Protein AF-A0A7V6CQG8-F1 (afdb_monomer_lite)

Radius of gyration: 13.73 Å; chains: 1; bounding box: 30×22×35 Å

Secondary structure (DSSP, 8-state):
-HHHHHHHHHHTTSS-HHHHHHHHHHHHHHHHHHHHTTTS-HHHHHHHHHHSTHHHHHHHHHHHHHHT---

Foldseek 3Di:
DQLVVLVVCVVVVLDPPVLSVLSNVVVVVVVCCVVCVVPDDPVVVVVCVVPSCVSVVRSVVSNCVVVVHDD

Sequence (71 aa):
SYAECFEILHRHGIIEASLLDRLRAMARFRNLLIHRYCEVDDQRVIEICRNDLADLEAFAAAVATHFGLPP

Structure (mmCIF, N/CA/C/O backbone):
data_AF-A0A7V6CQG8-F1
#
_entry.id   AF-A0A7V6CQG8-F1
#
loop_
_atom_site.group_PDB
_atom_site.id
_atom_site.type_symbol
_atom_site.label_atom_id
_atom_site.label_alt_id
_atom_site.label_comp_id
_atom_site.label_asym_id
_atom_site.label_entity_id
_atom_site.label_seq_id
_atom_site.pdbx_PDB_ins_code
_atom_site.Cartn_x
_atom_site.Cartn_y
_atom_site.Cartn_z
_atom_site.occupancy
_atom_site.B_iso_or_equiv
_atom_site.auth_seq_id
_atom_site.auth_comp_id
_atom_site.auth_asym_id
_atom_site.auth_atom_id
_atom_site.pdbx_PDB_model_num
ATOM 1 N N . SER A 1 1 ? 11.769 -4.679 7.157 1.00 85.00 1 SER A N 1
ATOM 2 C CA . SER A 1 1 ? 11.535 -4.305 5.737 1.00 85.00 1 SER A CA 1
ATOM 3 C C . SER A 1 1 ? 10.180 -3.603 5.590 1.00 85.00 1 SER A C 1
ATOM 5 O O . SER A 1 1 ? 9.387 -3.686 6.517 1.00 85.00 1 SER A O 1
ATOM 7 N N . TYR A 1 2 ? 9.867 -2.928 4.468 1.00 89.31 2 TYR A N 1
ATOM 8 C CA . TYR A 1 2 ? 8.523 -2.331 4.280 1.00 89.31 2 TYR A CA 1
ATOM 9 C C . TYR A 1 2 ? 7.397 -3.374 4.400 1.00 89.31 2 TYR A C 1
ATOM 11 O O . TYR A 1 2 ? 6.371 -3.100 5.010 1.00 89.31 2 TYR A O 1
ATOM 19 N N . ALA A 1 3 ? 7.618 -4.592 3.894 1.00 91.06 3 ALA A N 1
ATOM 20 C CA . ALA A 1 3 ? 6.675 -5.701 4.034 1.00 91.06 3 ALA A CA 1
ATOM 21 C C . ALA A 1 3 ? 6.404 -6.061 5.509 1.00 91.06 3 ALA A C 1
ATOM 23 O O . ALA A 1 3 ? 5.247 -6.190 5.895 1.00 91.06 3 ALA A O 1
ATOM 24 N N . GLU A 1 4 ? 7.445 -6.153 6.344 1.00 93.81 4 GLU A N 1
ATOM 25 C CA . GLU A 1 4 ? 7.290 -6.391 7.792 1.00 93.81 4 GLU A CA 1
ATOM 26 C C . GLU A 1 4 ? 6.537 -5.256 8.498 1.00 93.81 4 GLU A C 1
ATOM 28 O O . GLU A 1 4 ? 5.757 -5.516 9.409 1.00 93.81 4 GLU A O 1
ATOM 33 N N . CYS A 1 5 ? 6.733 -3.997 8.085 1.00 94.69 5 CYS A N 1
ATOM 34 C CA . CYS A 1 5 ? 5.970 -2.881 8.647 1.00 94.69 5 CYS A CA 1
ATOM 35 C C . CYS A 1 5 ? 4.465 -3.070 8.413 1.00 94.69 5 CYS A C 1
ATOM 37 O O . CYS A 1 5 ? 3.679 -2.903 9.343 1.00 94.69 5 CYS A O 1
ATOM 39 N N . PHE A 1 6 ? 4.061 -3.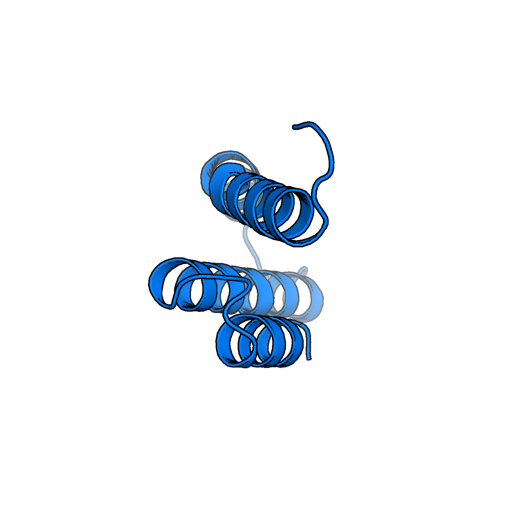481 7.208 1.00 94.94 6 PHE A N 1
ATOM 40 C CA . PHE A 1 6 ? 2.658 -3.780 6.920 1.00 94.94 6 PHE A CA 1
ATOM 41 C C . PHE A 1 6 ? 2.144 -4.988 7.717 1.00 94.94 6 PHE A C 1
ATOM 43 O O . PHE A 1 6 ? 1.018 -4.955 8.210 1.00 94.94 6 PHE A O 1
ATOM 50 N N . GLU A 1 7 ? 2.963 -6.021 7.932 1.00 95.56 7 GLU A N 1
ATOM 51 C CA . GLU A 1 7 ? 2.586 -7.164 8.780 1.00 95.56 7 GLU A CA 1
ATOM 52 C C . GLU A 1 7 ? 2.308 -6.747 10.232 1.00 95.56 7 GLU A C 1
ATOM 54 O O . GLU A 1 7 ? 1.367 -7.246 10.853 1.00 95.56 7 GLU A O 1
ATOM 59 N N . ILE A 1 8 ? 3.097 -5.814 10.773 1.00 96.56 8 ILE A N 1
ATOM 60 C CA . ILE A 1 8 ? 2.869 -5.247 12.109 1.00 96.56 8 ILE A CA 1
ATOM 61 C C . ILE A 1 8 ? 1.534 -4.497 12.143 1.00 96.56 8 ILE A C 1
ATOM 63 O O . ILE A 1 8 ? 0.731 -4.722 13.046 1.00 96.56 8 ILE A O 1
ATOM 67 N N . LEU A 1 9 ? 1.260 -3.654 11.145 1.00 95.31 9 LEU A N 1
ATOM 68 C CA . LEU A 1 9 ? 0.008 -2.895 11.063 1.00 95.31 9 LEU A CA 1
ATOM 69 C C . LEU A 1 9 ? -1.221 -3.811 11.003 1.00 95.31 9 LEU A C 1
ATOM 71 O O . LEU A 1 9 ? -2.203 -3.569 11.705 1.00 95.31 9 LEU A O 1
ATOM 75 N N . HIS A 1 10 ? -1.153 -4.893 10.226 1.00 96.88 10 HIS A N 1
ATOM 76 C CA . HIS A 1 10 ? -2.225 -5.887 10.171 1.00 96.88 10 HIS A CA 1
ATOM 77 C C . HIS A 1 10 ? -2.430 -6.583 11.521 1.00 96.88 10 HIS A C 1
ATOM 79 O O . HIS A 1 10 ? -3.559 -6.729 11.981 1.00 96.88 10 HIS A O 1
ATOM 85 N N . ARG A 1 11 ? -1.339 -6.954 12.205 1.00 97.06 11 ARG A N 1
ATOM 86 C CA . ARG A 1 11 ? -1.397 -7.586 13.534 1.00 97.06 11 ARG A CA 1
ATOM 87 C C . ARG A 1 11 ? -2.075 -6.700 14.581 1.00 97.06 11 ARG A C 1
ATOM 89 O O . ARG A 1 11 ? -2.687 -7.220 15.508 1.00 97.06 11 ARG A O 1
ATOM 96 N N . HIS A 1 12 ? -1.972 -5.383 14.428 1.00 95.81 12 HIS A N 1
ATOM 97 C CA . HIS A 1 12 ? -2.658 -4.403 15.269 1.00 95.81 12 HIS A CA 1
ATOM 98 C C . HIS A 1 12 ? -4.079 -4.057 14.789 1.00 95.81 12 HIS A C 1
ATOM 100 O O . HIS A 1 12 ? -4.717 -3.189 15.378 1.00 95.81 12 HIS A O 1
ATOM 106 N N . GLY A 1 13 ? -4.588 -4.721 13.746 1.00 94.81 13 GLY A N 1
ATOM 107 C CA . GLY A 1 13 ? -5.932 -4.497 13.209 1.00 94.81 13 GLY A CA 1
ATOM 108 C C . GLY A 1 13 ? -6.094 -3.173 12.460 1.00 94.81 13 GLY A C 1
ATOM 109 O O . GLY A 1 13 ? -7.216 -2.722 12.267 1.00 94.81 13 GLY A O 1
ATOM 110 N N . ILE A 1 14 ? -4.991 -2.530 12.061 1.00 95.75 14 ILE A N 1
ATOM 111 C CA . ILE A 1 14 ? -5.019 -1.232 11.367 1.00 95.75 14 ILE A CA 1
ATOM 112 C C . ILE A 1 14 ? -5.347 -1.422 9.886 1.00 95.75 14 ILE A C 1
ATOM 114 O O . ILE A 1 14 ? -6.022 -0.591 9.291 1.00 95.75 14 ILE A O 1
ATOM 118 N N . ILE A 1 15 ? -4.872 -2.517 9.287 1.00 96.38 15 ILE A N 1
ATOM 119 C CA . ILE A 1 15 ? -5.143 -2.863 7.890 1.00 96.38 15 ILE A CA 1
ATOM 120 C C . ILE A 1 15 ? -5.666 -4.293 7.774 1.00 96.38 15 ILE A C 1
ATOM 122 O O . ILE A 1 15 ? -5.246 -5.187 8.511 1.00 96.38 15 ILE A O 1
ATOM 126 N N . GLU A 1 16 ? -6.550 -4.516 6.809 1.00 95.62 16 GLU A N 1
ATOM 127 C CA . GLU A 1 16 ? -7.107 -5.832 6.490 1.00 95.62 16 GLU A CA 1
ATOM 128 C C . GLU A 1 16 ? -6.080 -6.747 5.805 1.00 95.62 16 GLU A C 1
ATOM 130 O O . GLU A 1 16 ? -5.172 -6.281 5.110 1.00 95.62 16 GLU A O 1
ATOM 135 N N . ALA A 1 17 ? -6.260 -8.065 5.933 1.00 9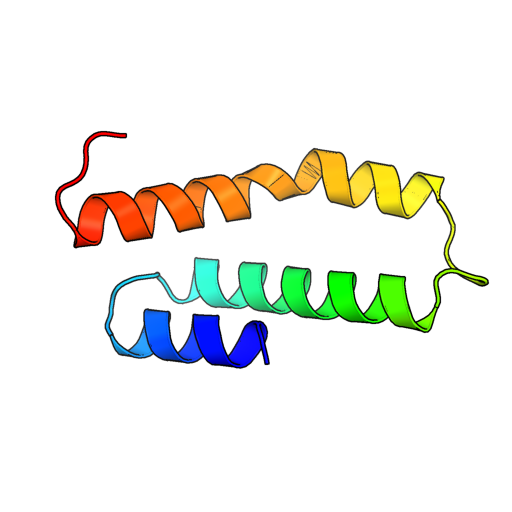5.56 17 ALA A N 1
ATOM 136 C CA . ALA A 1 17 ? -5.343 -9.059 5.358 1.00 95.56 17 ALA A CA 1
ATOM 137 C C . ALA A 1 17 ? -5.197 -8.916 3.830 1.00 95.56 17 ALA A C 1
ATOM 139 O O . ALA A 1 17 ? -4.100 -9.019 3.286 1.00 95.56 17 ALA A O 1
ATOM 140 N N . SER A 1 18 ? -6.292 -8.592 3.135 1.00 94.81 18 SER A N 1
ATOM 141 C CA . SER A 1 18 ? -6.255 -8.387 1.684 1.00 94.81 18 SER A CA 1
ATOM 142 C C . SER A 1 18 ? -5.407 -7.174 1.279 1.00 94.81 18 SER A C 1
ATOM 144 O O . SER A 1 18 ? -4.742 -7.212 0.245 1.00 94.81 18 SER A O 1
ATOM 146 N N . LEU A 1 19 ? -5.408 -6.108 2.089 1.00 94.19 19 LEU A N 1
ATOM 147 C CA . LEU A 1 19 ? -4.591 -4.916 1.864 1.00 94.19 19 LEU A CA 1
ATOM 148 C C . LEU A 1 19 ? -3.121 -5.193 2.203 1.00 94.19 19 LEU A C 1
ATOM 150 O O . LEU A 1 19 ? -2.237 -4.774 1.460 1.00 94.19 19 LEU A O 1
ATOM 154 N N . LEU A 1 20 ? -2.854 -5.965 3.262 1.00 95.56 20 LEU A N 1
ATOM 155 C CA . LEU A 1 20 ? -1.508 -6.439 3.589 1.00 95.56 20 LEU A CA 1
ATOM 156 C C . LEU A 1 20 ? -0.854 -7.157 2.399 1.00 95.56 20 LEU A C 1
ATOM 158 O O . LEU A 1 20 ? 0.276 -6.827 2.036 1.00 95.56 20 LEU A O 1
ATOM 162 N N . ASP A 1 21 ? -1.545 -8.119 1.787 1.00 94.38 21 ASP A N 1
ATOM 163 C CA . ASP A 1 21 ? -0.979 -8.914 0.692 1.00 94.38 21 ASP A CA 1
ATOM 164 C C . ASP A 1 21 ? -0.599 -8.051 -0.518 1.00 94.38 21 ASP A C 1
ATOM 166 O O . ASP A 1 21 ? 0.487 -8.214 -1.089 1.00 94.38 21 ASP A O 1
ATOM 170 N N . ARG A 1 22 ? -1.442 -7.068 -0.856 1.00 92.38 22 ARG A N 1
ATOM 171 C CA . ARG A 1 22 ? -1.173 -6.117 -1.943 1.00 92.38 22 ARG A CA 1
ATOM 172 C C . ARG A 1 22 ? 0.000 -5.187 -1.619 1.00 92.38 22 ARG A C 1
ATOM 174 O O . ARG A 1 22 ? 0.937 -5.074 -2.413 1.00 92.38 22 ARG A O 1
ATOM 181 N N . LEU A 1 23 ? 0.050 -4.631 -0.407 1.00 92.19 23 LEU A N 1
ATOM 182 C CA . LEU A 1 23 ? 1.159 -3.778 0.041 1.00 92.19 23 LEU A CA 1
ATOM 183 C C . LEU A 1 23 ? 2.501 -4.533 0.115 1.00 92.19 23 LEU A C 1
ATOM 185 O O . LEU A 1 23 ? 3.556 -3.969 -0.193 1.00 92.19 23 LEU A O 1
ATOM 189 N N . ARG A 1 24 ? 2.491 -5.829 0.458 1.00 92.88 24 ARG A N 1
ATOM 190 C CA . ARG A 1 24 ? 3.692 -6.687 0.404 1.00 92.88 24 ARG A CA 1
ATOM 191 C C . ARG A 1 24 ? 4.172 -6.900 -1.028 1.00 92.88 24 ARG A C 1
ATOM 193 O O . ARG A 1 24 ? 5.382 -6.848 -1.271 1.00 92.88 24 ARG A O 1
ATOM 200 N N . ALA A 1 25 ? 3.259 -7.126 -1.973 1.00 89.19 25 ALA A N 1
ATOM 201 C CA . ALA A 1 25 ? 3.601 -7.240 -3.389 1.00 89.19 25 ALA A CA 1
ATOM 202 C C . ALA A 1 25 ? 4.230 -5.939 -3.915 1.00 89.19 25 ALA A C 1
ATOM 204 O O . ALA A 1 25 ? 5.305 -5.985 -4.519 1.00 89.19 25 ALA A O 1
ATOM 205 N N . MET A 1 26 ? 3.644 -4.788 -3.574 1.00 88.50 26 MET A N 1
ATOM 206 C CA . MET A 1 26 ? 4.179 -3.465 -3.910 1.00 88.50 26 MET A CA 1
ATOM 207 C C . MET A 1 26 ? 5.575 -3.232 -3.305 1.00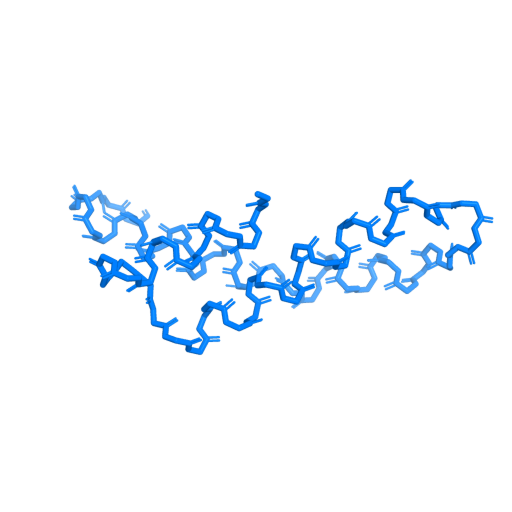 88.50 26 MET A C 1
ATOM 209 O O . MET A 1 26 ? 6.503 -2.820 -4.003 1.00 88.50 26 MET A O 1
ATOM 213 N N . ALA A 1 27 ? 5.781 -3.558 -2.024 1.00 88.94 27 ALA A N 1
ATOM 214 C CA . ALA A 1 27 ? 7.085 -3.425 -1.369 1.00 88.94 27 ALA A CA 1
ATOM 215 C C . ALA A 1 27 ? 8.173 -4.280 -2.046 1.00 88.94 27 ALA A C 1
ATOM 217 O O . ALA A 1 27 ? 9.319 -3.843 -2.197 1.00 88.94 27 ALA A O 1
ATOM 218 N N . ARG A 1 28 ? 7.820 -5.494 -2.487 1.00 85.81 28 ARG A N 1
ATOM 219 C CA . ARG A 1 28 ? 8.721 -6.367 -3.254 1.00 85.81 28 ARG A CA 1
ATOM 220 C C . ARG A 1 28 ? 9.017 -5.807 -4.640 1.00 85.81 28 ARG A C 1
ATOM 222 O O . ARG A 1 28 ? 10.173 -5.848 -5.054 1.00 85.81 28 ARG A O 1
ATOM 229 N N . PHE A 1 29 ? 8.012 -5.268 -5.325 1.00 83.38 29 PHE A N 1
ATOM 230 C CA . PHE A 1 29 ? 8.186 -4.616 -6.620 1.00 83.38 29 PHE A CA 1
ATOM 231 C C . PHE A 1 29 ? 9.159 -3.434 -6.518 1.00 83.38 29 PHE A C 1
ATOM 233 O O . PHE A 1 29 ? 10.144 -3.387 -7.248 1.00 83.38 29 PHE A O 1
ATOM 240 N N . ARG A 1 30 ? 8.991 -2.561 -5.518 1.00 81.94 30 ARG A N 1
ATOM 241 C CA . ARG A 1 30 ? 9.924 -1.458 -5.233 1.00 81.94 30 ARG A CA 1
ATOM 242 C C . ARG A 1 30 ? 11.364 -1.937 -5.017 1.00 81.94 30 ARG A C 1
ATOM 244 O O . ARG A 1 30 ? 12.300 -1.297 -5.489 1.00 81.94 30 ARG A O 1
ATOM 251 N N . ASN A 1 31 ? 11.557 -3.061 -4.327 1.00 81.44 31 ASN A N 1
ATOM 252 C CA . ASN A 1 31 ? 12.892 -3.640 -4.147 1.00 81.44 31 ASN A CA 1
ATOM 253 C C . ASN A 1 31 ? 13.460 -4.197 -5.462 1.00 81.44 31 ASN A C 1
ATOM 255 O O . ASN A 1 31 ? 14.644 -4.016 -5.734 1.00 81.44 31 ASN A O 1
ATOM 259 N N . LEU A 1 32 ? 12.627 -4.832 -6.292 1.00 79.88 32 LEU A N 1
ATOM 260 C CA . LEU A 1 32 ? 13.026 -5.312 -7.616 1.00 79.88 32 LEU A CA 1
ATOM 261 C C . LEU A 1 32 ? 13.498 -4.160 -8.509 1.00 79.88 32 LEU A C 1
ATOM 263 O O . LEU A 1 32 ? 14.546 -4.293 -9.132 1.00 79.88 32 LEU A O 1
ATOM 267 N N . LEU A 1 33 ? 12.775 -3.035 -8.516 1.00 77.38 33 LEU A N 1
ATOM 268 C CA . LEU A 1 33 ? 13.152 -1.843 -9.279 1.00 77.38 33 LEU A CA 1
ATOM 269 C C . LEU A 1 33 ? 14.535 -1.343 -8.880 1.00 77.38 33 LEU A C 1
ATOM 271 O O . LEU A 1 33 ? 15.415 -1.243 -9.722 1.00 77.38 33 LEU A O 1
ATOM 275 N N . ILE A 1 34 ? 14.763 -1.093 -7.590 1.00 75.62 34 ILE A N 1
ATOM 276 C CA . ILE A 1 34 ? 16.040 -0.548 -7.102 1.00 75.62 34 ILE A CA 1
ATOM 277 C C . ILE A 1 34 ? 17.216 -1.467 -7.448 1.00 75.62 34 ILE A C 1
ATOM 279 O O . ILE A 1 34 ? 18.280 -0.987 -7.826 1.00 75.62 34 ILE A O 1
ATOM 283 N N . HIS A 1 35 ? 17.032 -2.784 -7.329 1.00 76.00 35 HIS A N 1
ATOM 284 C CA . HIS A 1 35 ? 18.107 -3.747 -7.569 1.00 76.00 35 HIS A CA 1
ATOM 285 C C . HIS A 1 35 ? 18.302 -4.121 -9.042 1.00 76.00 35 HIS A C 1
ATOM 287 O O . HIS A 1 35 ? 19.378 -4.598 -9.390 1.00 76.00 35 HIS A O 1
ATOM 293 N N . ARG A 1 36 ? 17.292 -3.933 -9.900 1.00 69.75 36 ARG A N 1
ATOM 294 C CA . ARG A 1 36 ? 17.335 -4.310 -11.323 1.00 69.75 36 ARG A CA 1
ATOM 295 C C . ARG A 1 36 ? 17.063 -3.146 -12.270 1.00 69.75 36 ARG A C 1
ATOM 297 O O . ARG A 1 36 ? 16.736 -3.381 -13.423 1.00 69.75 36 ARG A O 1
ATOM 304 N N . TYR A 1 37 ? 17.228 -1.904 -11.822 1.00 62.53 37 TYR A N 1
ATOM 305 C CA . TYR A 1 37 ? 16.912 -0.706 -12.612 1.00 62.53 37 TYR A CA 1
ATOM 306 C C . TYR A 1 37 ? 17.615 -0.680 -13.986 1.00 62.53 37 TYR A C 1
ATOM 308 O O . TYR A 1 37 ? 17.099 -0.091 -14.922 1.00 62.53 37 TYR A O 1
ATOM 316 N N . CYS A 1 38 ? 18.758 -1.362 -14.134 1.00 62.38 38 CYS A N 1
ATOM 317 C CA . CYS A 1 38 ? 19.476 -1.486 -15.408 1.00 62.38 38 CYS A CA 1
ATOM 318 C C . CYS A 1 38 ? 18.894 -2.533 -16.384 1.00 62.38 38 CYS A C 1
ATOM 320 O O . CYS A 1 38 ? 19.273 -2.539 -17.550 1.00 62.38 38 CYS A O 1
ATOM 322 N N . GLU A 1 39 ? 18.025 -3.436 -15.923 1.00 68.06 39 GLU A N 1
ATOM 323 C CA . GLU A 1 39 ? 17.455 -4.553 -16.701 1.00 68.06 39 GLU A CA 1
ATOM 324 C C . GLU A 1 39 ? 15.926 -4.473 -16.849 1.00 68.06 39 GLU A C 1
ATOM 326 O O . GLU A 1 39 ? 15.333 -5.268 -17.580 1.00 68.06 39 GLU A O 1
ATOM 331 N N . VAL A 1 40 ? 15.264 -3.568 -16.123 1.00 68.94 40 VAL A N 1
ATOM 332 C CA . VAL A 1 40 ? 13.801 -3.480 -16.085 1.00 68.94 40 VAL A CA 1
ATOM 333 C C . VAL A 1 40 ? 13.297 -2.512 -17.158 1.00 68.94 40 VAL A C 1
ATOM 335 O O . VAL A 1 40 ? 13.820 -1.417 -17.316 1.00 68.94 40 VAL A O 1
ATOM 338 N N . ASP A 1 41 ? 12.254 -2.926 -17.878 1.00 74.25 41 ASP A N 1
ATOM 339 C CA . ASP A 1 41 ? 11.554 -2.118 -18.879 1.00 74.25 41 ASP A CA 1
ATOM 340 C C . ASP A 1 41 ? 10.778 -0.962 -18.222 1.00 74.25 41 ASP A C 1
ATOM 342 O O . ASP A 1 41 ? 9.748 -1.177 -17.572 1.00 74.25 41 ASP A O 1
ATOM 346 N N . ASP A 1 42 ? 11.261 0.266 -18.423 1.00 72.19 42 ASP A N 1
ATOM 347 C CA . 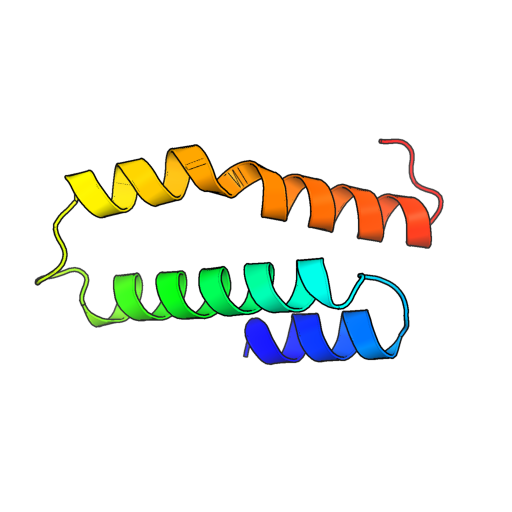ASP A 1 42 ? 10.676 1.506 -17.906 1.00 72.19 42 ASP A CA 1
ATOM 348 C C . ASP A 1 42 ? 9.178 1.654 -18.217 1.00 72.19 42 ASP A C 1
ATOM 350 O O . ASP A 1 42 ? 8.426 2.167 -17.382 1.00 72.19 42 ASP A O 1
ATOM 354 N N . GLN A 1 43 ? 8.705 1.185 -19.381 1.00 76.25 43 GLN A N 1
ATOM 355 C CA . GLN A 1 43 ? 7.282 1.273 -19.730 1.00 76.25 43 GLN A CA 1
ATOM 356 C C . GLN A 1 43 ? 6.436 0.430 -18.781 1.00 76.25 43 GLN A C 1
ATOM 358 O O . GLN A 1 43 ? 5.399 0.888 -18.291 1.00 76.25 43 GLN A O 1
ATOM 363 N N . ARG A 1 44 ? 6.911 -0.776 -18.455 1.00 74.62 44 ARG A N 1
ATOM 364 C CA . ARG A 1 44 ? 6.215 -1.675 -17.535 1.00 74.62 44 ARG A CA 1
ATOM 365 C C . ARG A 1 44 ? 6.221 -1.143 -16.105 1.00 74.62 44 ARG A C 1
ATOM 367 O O . ARG A 1 44 ? 5.240 -1.314 -15.383 1.00 74.62 44 ARG A O 1
ATOM 374 N N . VAL A 1 45 ? 7.297 -0.467 -15.702 1.00 77.75 45 VAL A N 1
ATOM 375 C CA . VAL A 1 45 ? 7.374 0.204 -14.395 1.00 77.75 45 VAL A CA 1
ATOM 376 C C . VAL A 1 45 ? 6.368 1.339 -14.301 1.00 77.75 45 VAL A C 1
ATOM 378 O O . VAL A 1 45 ? 5.634 1.424 -13.319 1.00 77.75 45 VAL A O 1
ATOM 381 N N . ILE A 1 46 ? 6.308 2.190 -15.326 1.00 74.38 46 ILE A N 1
ATOM 382 C CA . ILE A 1 46 ? 5.387 3.328 -15.374 1.00 74.38 46 ILE A CA 1
ATOM 383 C C . ILE A 1 46 ? 3.927 2.859 -15.353 1.00 74.38 46 ILE A C 1
ATOM 385 O O . ILE A 1 46 ? 3.114 3.485 -14.675 1.00 74.38 46 ILE A O 1
ATOM 389 N N . GLU A 1 47 ? 3.584 1.764 -16.040 1.00 75.88 47 GLU A N 1
ATOM 390 C CA . GLU A 1 47 ? 2.239 1.173 -15.973 1.00 75.88 47 GLU A CA 1
ATOM 391 C C . GLU A 1 47 ? 1.859 0.738 -14.556 1.00 75.88 47 GLU A C 1
ATOM 393 O O . GLU A 1 47 ? 0.788 1.100 -14.072 1.00 75.88 47 GLU A O 1
ATOM 398 N N . ILE A 1 48 ? 2.733 -0.008 -13.875 1.00 73.81 48 ILE A N 1
ATOM 399 C CA . ILE A 1 48 ? 2.474 -0.496 -12.511 1.00 73.81 48 ILE A CA 1
ATOM 400 C C . ILE A 1 48 ? 2.359 0.689 -11.543 1.00 73.81 48 ILE A C 1
ATOM 402 O O . ILE A 1 48 ? 1.393 0.794 -10.790 1.00 73.81 48 ILE A O 1
ATOM 406 N N . CYS A 1 49 ? 3.286 1.648 -11.626 1.00 74.06 49 CYS A N 1
ATOM 407 C CA . CYS A 1 49 ? 3.262 2.858 -10.803 1.00 74.06 49 CYS A CA 1
ATOM 408 C C . CYS A 1 49 ? 2.019 3.731 -11.027 1.00 74.06 49 CYS A C 1
ATOM 410 O O . CYS A 1 49 ? 1.660 4.487 -10.131 1.00 74.06 49 CYS A O 1
ATOM 412 N N . ARG A 1 50 ? 1.383 3.677 -12.203 1.00 71.19 50 ARG A N 1
ATOM 413 C CA . ARG A 1 50 ? 0.160 4.445 -12.493 1.00 71.19 50 ARG A CA 1
ATOM 414 C C . ARG A 1 50 ? -1.120 3.720 -12.094 1.00 71.19 50 ARG A C 1
ATOM 416 O O . ARG A 1 50 ? -2.091 4.394 -11.772 1.00 71.19 50 ARG A O 1
ATOM 423 N N . ASN A 1 51 ? -1.127 2.390 -12.122 1.00 68.94 51 ASN A N 1
ATOM 424 C CA . ASN A 1 51 ? -2.352 1.609 -11.954 1.00 68.94 51 ASN A CA 1
ATOM 425 C C . ASN A 1 51 ? -2.561 1.068 -10.531 1.00 68.94 51 ASN A C 1
ATOM 427 O O . ASN A 1 51 ? -3.703 0.826 -10.158 1.00 68.94 51 ASN A O 1
ATOM 431 N N . ASP A 1 52 ? -1.508 0.953 -9.716 1.00 70.81 52 ASP A N 1
ATOM 432 C CA . ASP A 1 52 ? -1.595 0.368 -8.364 1.00 70.81 52 ASP A CA 1
ATOM 433 C C . ASP A 1 52 ? -1.524 1.412 -7.226 1.00 70.81 52 ASP A C 1
ATOM 435 O O . ASP A 1 52 ? -1.251 1.085 -6.070 1.00 70.81 52 ASP A O 1
ATOM 439 N N . LEU A 1 53 ? -1.785 2.695 -7.515 1.00 81.12 53 LEU A N 1
ATOM 440 C CA . LEU A 1 53 ? -1.791 3.752 -6.486 1.00 81.12 53 LEU A CA 1
ATOM 441 C C . LEU A 1 53 ? -2.955 3.623 -5.493 1.00 81.12 53 LEU A C 1
ATOM 443 O O . LEU A 1 53 ? -2.838 4.075 -4.354 1.00 81.12 53 LEU A O 1
ATOM 447 N N . ALA A 1 54 ? -4.043 2.959 -5.888 1.00 86.31 54 ALA A N 1
ATOM 448 C CA . ALA A 1 54 ? -5.222 2.761 -5.047 1.00 86.31 54 ALA A CA 1
ATOM 449 C C . ALA A 1 54 ? -4.906 2.014 -3.737 1.00 86.31 54 ALA A C 1
ATOM 451 O O . ALA A 1 54 ? -5.547 2.249 -2.714 1.00 86.31 54 ALA A O 1
ATOM 452 N N . ASP A 1 55 ? -3.891 1.145 -3.729 1.00 88.25 55 ASP A N 1
ATOM 453 C CA . ASP A 1 55 ? -3.474 0.446 -2.511 1.00 88.25 55 ASP A CA 1
ATOM 454 C C . ASP A 1 55 ? -2.797 1.379 -1.502 1.00 88.25 55 ASP A C 1
ATOM 456 O O . ASP A 1 55 ? -2.962 1.211 -0.291 1.00 88.25 55 ASP A O 1
ATOM 460 N N . LEU A 1 56 ? -2.078 2.398 -1.983 1.00 88.38 56 LEU A N 1
ATOM 461 C CA . LEU A 1 56 ? -1.496 3.434 -1.129 1.00 88.38 56 LEU A CA 1
ATOM 462 C C . LEU A 1 56 ? -2.575 4.361 -0.564 1.00 88.38 56 LEU A C 1
ATOM 464 O O . LEU A 1 56 ? -2.495 4.739 0.605 1.00 88.38 56 LEU A O 1
ATOM 468 N N . GLU A 1 57 ? -3.597 4.683 -1.356 1.00 91.50 57 GLU A N 1
ATOM 469 C CA . GLU A 1 57 ? -4.763 5.441 -0.890 1.00 91.50 57 GLU A CA 1
ATOM 470 C C . GLU A 1 57 ? -5.538 4.659 0.176 1.00 91.50 57 GLU A C 1
ATOM 472 O O . GLU A 1 57 ? -5.833 5.192 1.246 1.00 91.50 57 GLU A O 1
ATOM 477 N N . ALA A 1 58 ? -5.793 3.368 -0.059 1.00 92.25 58 ALA A N 1
ATOM 478 C CA . ALA A 1 58 ? -6.442 2.490 0.911 1.00 92.25 58 ALA A CA 1
ATOM 479 C C . ALA A 1 58 ? -5.629 2.368 2.209 1.00 92.25 58 ALA A C 1
ATOM 481 O O . ALA A 1 58 ? -6.193 2.381 3.304 1.00 92.25 58 ALA A O 1
ATOM 482 N N . PHE A 1 59 ? -4.300 2.293 2.100 1.00 93.12 59 PHE A N 1
ATOM 483 C CA . PHE A 1 59 ? -3.408 2.326 3.254 1.00 93.12 59 PHE A CA 1
ATOM 484 C C . PHE A 1 59 ? -3.516 3.645 4.031 1.00 93.12 59 PHE A C 1
ATOM 486 O O . PHE A 1 59 ? -3.696 3.619 5.250 1.00 93.12 59 PHE A O 1
ATOM 493 N N . ALA A 1 60 ? -3.447 4.788 3.344 1.00 93.31 60 ALA A N 1
ATOM 494 C CA . ALA A 1 60 ? -3.561 6.102 3.971 1.00 93.31 60 ALA A CA 1
ATOM 495 C C . ALA A 1 60 ? -4.916 6.280 4.673 1.00 93.31 60 ALA A C 1
ATOM 497 O O . ALA A 1 60 ? -4.953 6.710 5.826 1.00 93.31 60 ALA A O 1
ATOM 498 N N . ALA A 1 61 ? -6.009 5.869 4.028 1.00 93.38 61 ALA A N 1
ATOM 499 C CA . ALA A 1 61 ? -7.353 5.916 4.595 1.00 93.38 61 ALA A CA 1
ATOM 500 C C . ALA A 1 61 ? -7.494 5.025 5.838 1.00 93.38 61 ALA A C 1
ATOM 502 O O . ALA A 1 61 ? -8.094 5.440 6.832 1.00 93.38 61 ALA A O 1
ATOM 503 N N . ALA A 1 62 ? -6.914 3.821 5.819 1.00 92.94 62 ALA A N 1
ATOM 504 C CA . ALA A 1 62 ? -6.926 2.912 6.963 1.00 92.94 62 ALA A CA 1
ATOM 505 C C . ALA A 1 62 ? -6.182 3.507 8.172 1.00 92.94 62 ALA A C 1
ATOM 507 O O . ALA A 1 62 ? -6.686 3.486 9.296 1.00 92.94 62 ALA A O 1
ATOM 508 N N . VAL A 1 63 ? -5.018 4.119 7.932 1.00 93.31 63 VAL A N 1
ATOM 509 C CA . VAL A 1 63 ? -4.249 4.817 8.971 1.00 93.31 63 VAL A CA 1
ATOM 510 C C . VAL A 1 63 ? -5.005 6.042 9.490 1.00 93.31 63 VAL A C 1
ATOM 512 O O . VAL A 1 63 ? -5.132 6.201 10.703 1.00 93.31 63 VAL A O 1
ATOM 515 N N . ALA A 1 64 ? -5.548 6.882 8.606 1.00 93.00 64 ALA A N 1
ATOM 516 C CA . ALA A 1 64 ? -6.326 8.059 8.991 1.00 93.00 64 ALA A CA 1
ATOM 517 C C . ALA A 1 64 ? -7.531 7.675 9.861 1.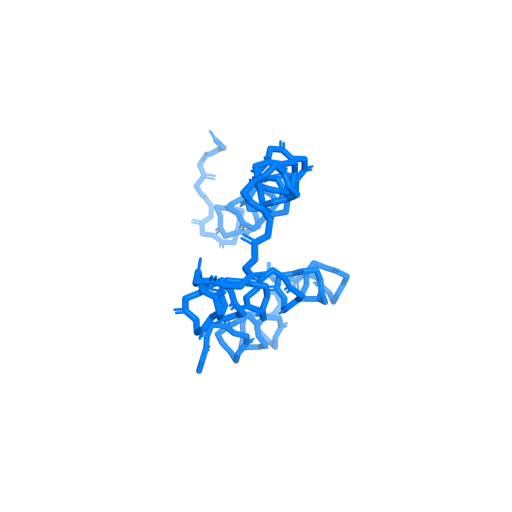00 93.00 64 ALA A C 1
ATOM 519 O O . ALA A 1 64 ? -7.720 8.238 10.939 1.00 93.00 64 ALA A O 1
ATOM 520 N N . THR A 1 65 ? -8.271 6.643 9.450 1.00 92.44 65 THR A N 1
ATOM 521 C CA . THR A 1 65 ? -9.414 6.100 10.197 1.00 92.44 65 THR A CA 1
ATOM 522 C C . THR A 1 65 ? -8.997 5.615 11.583 1.00 92.44 65 THR A C 1
ATOM 524 O O . THR A 1 65 ? -9.656 5.942 12.569 1.00 92.44 65 THR A O 1
ATOM 527 N N . HIS A 1 66 ? -7.884 4.883 11.687 1.00 92.12 66 HIS A N 1
ATOM 528 C CA . HIS A 1 66 ? -7.386 4.380 12.968 1.00 92.12 66 HIS A CA 1
ATOM 529 C C . HIS A 1 66 ? -7.045 5.503 13.962 1.00 92.12 66 HIS A C 1
ATOM 531 O O . HIS A 1 66 ? -7.287 5.359 15.159 1.00 92.12 66 HIS A O 1
ATOM 537 N N . PHE A 1 67 ? -6.520 6.632 13.476 1.00 91.81 67 PHE A N 1
ATOM 538 C CA . PHE A 1 67 ? -6.168 7.790 14.307 1.00 91.81 67 PHE A CA 1
ATOM 539 C C . PHE A 1 67 ? -7.277 8.851 14.418 1.00 91.81 67 PHE A C 1
ATOM 541 O O . PHE A 1 67 ? -7.067 9.877 15.063 1.00 91.81 67 PHE A O 1
ATOM 548 N N . GLY A 1 68 ? -8.452 8.626 13.819 1.00 90.06 68 GLY A N 1
ATOM 549 C CA . GLY A 1 68 ? -9.562 9.586 13.830 1.00 90.06 68 GLY A CA 1
ATOM 550 C C . GLY A 1 68 ? -9.280 10.874 13.047 1.00 90.06 68 GLY A C 1
ATOM 551 O O . GLY A 1 68 ? -9.825 11.927 13.379 1.00 90.06 68 GLY A O 1
ATOM 552 N N . LEU A 1 69 ? -8.409 10.809 12.038 1.00 84.88 69 LEU A N 1
ATOM 553 C CA . LEU A 1 69 ? -8.090 11.931 11.157 1.00 84.88 69 LEU A CA 1
ATOM 554 C C . LEU A 1 69 ? -9.134 12.044 10.031 1.00 84.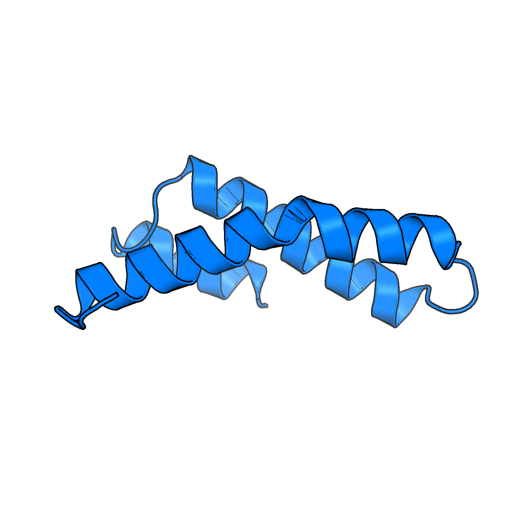88 69 LEU A C 1
ATOM 556 O O . LEU A 1 69 ? -9.639 11.018 9.567 1.00 84.88 69 LEU A O 1
ATOM 560 N N . PRO A 1 70 ? -9.469 13.267 9.579 1.00 69.31 70 PRO A N 1
ATOM 561 C CA . PRO A 1 70 ? -10.319 13.451 8.407 1.00 69.31 70 PRO A CA 1
ATOM 562 C C . PRO A 1 70 ? -9.634 12.902 7.136 1.00 69.31 70 PRO A C 1
ATOM 564 O O . PRO A 1 70 ? -8.400 12.896 7.086 1.00 69.31 70 PRO A O 1
ATOM 567 N N . PRO A 1 71 ? -10.420 12.431 6.146 1.00 60.94 71 PRO A N 1
ATOM 568 C CA . PRO A 1 71 ? -9.908 11.889 4.887 1.00 60.94 71 PRO A CA 1
ATOM 569 C C . PRO A 1 71 ? -9.218 12.942 4.014 1.00 60.94 71 PRO A C 1
ATOM 571 O O . PRO A 1 71 ? -9.632 14.126 4.061 1.00 60.94 71 PRO A O 1
#

pLDDT: mean 85.25, std 10.25, range [60.94, 97.06]